Protein AF-A0A9X9BMI1-F1 (afdb_monomer_lite)

Organism: Pseudom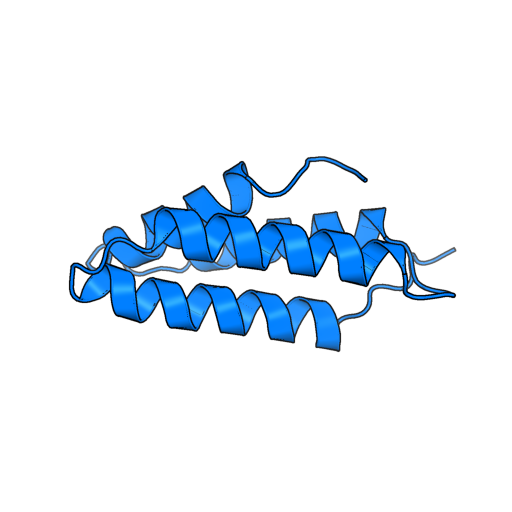onas marginalis (NCBI:txid298)

Sequence (93 aa):
MMANVEEGLVQQYVSEIQALTVKAYHGEDVKTRVQDSVAQAVAHFNIIVGSDPKANVAAYRGRLKLYADLTHESQPAVRETLLYAASVCPESV

pLDDT: mean 93.63, std 9.03, range [44.91, 98.44]

Structure (mmCIF, N/CA/C/O backbone):
data_AF-A0A9X9BMI1-F1
#
_entry.id   AF-A0A9X9BMI1-F1
#
loop_
_atom_site.group_PDB
_atom_site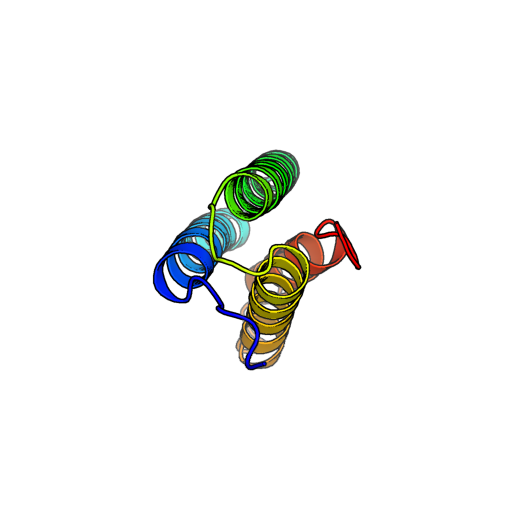.id
_atom_site.type_symbol
_atom_site.label_atom_id
_atom_site.label_alt_id
_atom_site.label_comp_id
_atom_site.label_asym_id
_atom_site.label_entity_id
_atom_site.label_seq_id
_atom_site.pdbx_PDB_ins_code
_atom_site.Cartn_x
_atom_site.Cartn_y
_atom_site.Cartn_z
_atom_site.occupancy
_atom_site.B_iso_or_equiv
_atom_site.auth_seq_id
_atom_site.auth_comp_id
_atom_site.auth_asym_id
_atom_site.auth_atom_id
_atom_site.pdbx_PDB_model_num
ATOM 1 N N . MET A 1 1 ? -25.029 5.230 10.352 1.00 44.91 1 MET A N 1
ATOM 2 C CA . MET A 1 1 ? -23.887 6.050 10.803 1.00 44.91 1 MET A CA 1
ATOM 3 C C . MET A 1 1 ? -22.853 5.954 9.695 1.00 44.91 1 MET A C 1
ATOM 5 O O . MET A 1 1 ? -22.490 4.834 9.363 1.00 44.91 1 MET A O 1
ATOM 9 N N . MET A 1 2 ? -22.516 7.052 9.012 1.00 51.88 2 MET A N 1
ATOM 10 C CA . MET A 1 2 ? -21.429 7.021 8.024 1.00 51.88 2 MET A CA 1
ATOM 11 C C . MET A 1 2 ? -20.133 6.751 8.786 1.00 51.88 2 MET A C 1
ATOM 13 O O . MET A 1 2 ? -19.879 7.407 9.793 1.00 51.88 2 MET A O 1
ATOM 17 N N . ALA A 1 3 ? -19.376 5.743 8.364 1.00 63.03 3 ALA A N 1
ATOM 18 C CA . ALA A 1 3 ? -18.046 5.507 8.897 1.00 63.03 3 ALA A CA 1
ATOM 19 C C . ALA A 1 3 ? -17.183 6.736 8.582 1.00 63.03 3 ALA A C 1
ATOM 21 O O . ALA A 1 3 ? -17.050 7.110 7.415 1.00 63.03 3 ALA A O 1
ATOM 22 N N . ASN A 1 4 ? -16.658 7.394 9.614 1.00 79.62 4 ASN A N 1
ATOM 23 C CA . ASN A 1 4 ? -15.783 8.546 9.437 1.00 79.62 4 ASN A CA 1
ATOM 24 C C . ASN A 1 4 ? -14.423 8.042 8.956 1.00 79.62 4 ASN A C 1
ATOM 26 O O . ASN A 1 4 ? -13.658 7.463 9.730 1.00 79.62 4 ASN A O 1
ATOM 30 N N . VAL A 1 5 ? -14.167 8.220 7.661 1.00 84.81 5 VAL A N 1
ATOM 31 C CA . VAL A 1 5 ? -12.884 7.906 7.033 1.00 84.81 5 VAL A CA 1
ATOM 32 C C . VAL A 1 5 ? -11.979 9.130 7.119 1.00 84.81 5 VAL A C 1
ATOM 34 O O . VAL A 1 5 ? -12.355 10.225 6.699 1.00 84.81 5 VAL A O 1
ATOM 37 N N . GLU A 1 6 ? -10.764 8.926 7.613 1.00 91.50 6 GLU A N 1
ATOM 38 C CA . GLU A 1 6 ? -9.702 9.928 7.693 1.00 91.50 6 GLU A CA 1
ATOM 39 C C . GLU A 1 6 ? -9.020 10.064 6.336 1.00 91.50 6 GLU A C 1
ATOM 41 O O . GLU A 1 6 ? -7.899 9.617 6.097 1.00 91.50 6 GLU A O 1
ATOM 46 N N . GLU A 1 7 ? -9.752 10.683 5.422 1.00 92.25 7 GLU A N 1
ATOM 47 C CA . GLU A 1 7 ? -9.411 10.847 4.016 1.00 92.25 7 GLU A CA 1
ATOM 48 C C . GLU A 1 7 ? -7.987 11.390 3.796 1.00 92.25 7 GLU A C 1
ATOM 50 O O . GLU A 1 7 ? -7.220 10.851 2.994 1.00 92.25 7 GLU A O 1
ATOM 55 N N . GLY A 1 8 ? -7.603 12.413 4.567 1.00 93.25 8 GLY A N 1
ATOM 56 C CA . GLY A 1 8 ? -6.266 13.004 4.504 1.00 93.25 8 GLY A CA 1
ATOM 57 C C . GLY A 1 8 ? -5.164 12.034 4.930 1.00 93.25 8 GLY A C 1
ATOM 58 O O . GLY A 1 8 ? -4.130 11.952 4.267 1.00 93.25 8 GLY A O 1
ATOM 59 N N . LEU A 1 9 ? -5.397 11.249 5.987 1.00 94.06 9 LEU A N 1
ATOM 60 C CA . LEU A 1 9 ? -4.419 10.270 6.459 1.00 94.06 9 LEU A CA 1
ATOM 61 C C . LEU A 1 9 ? -4.286 9.100 5.481 1.00 94.06 9 LEU A C 1
ATOM 63 O O . LEU A 1 9 ? -3.177 8.658 5.184 1.00 94.06 9 LEU A O 1
ATOM 67 N N . VAL A 1 10 ? -5.408 8.622 4.940 1.00 96.56 10 VAL A N 1
ATOM 68 C CA . VAL A 1 10 ? -5.400 7.594 3.897 1.00 96.56 10 VAL A CA 1
ATOM 69 C C . VAL A 1 10 ? -4.585 8.075 2.695 1.00 96.56 10 VAL A 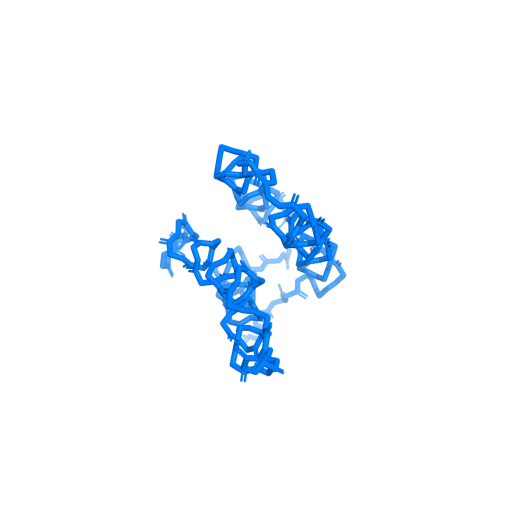C 1
ATOM 71 O O . VAL A 1 10 ? -3.720 7.346 2.210 1.00 96.56 10 VAL A O 1
ATOM 74 N N . GLN A 1 11 ? -4.815 9.306 2.227 1.00 97.06 11 GLN A N 1
ATOM 75 C CA . GLN A 1 11 ? -4.068 9.864 1.100 1.00 97.06 11 GLN A CA 1
ATOM 76 C C . GLN A 1 11 ? -2.572 10.024 1.405 1.00 97.06 11 GLN A C 1
ATOM 78 O O . GLN A 1 11 ? -1.741 9.773 0.528 1.00 97.06 11 GLN A O 1
ATOM 83 N N . GLN A 1 12 ? -2.214 10.405 2.633 1.00 97.56 12 GLN A N 1
ATOM 84 C CA . GLN A 1 12 ? -0.818 10.510 3.056 1.00 97.56 12 GLN A CA 1
ATOM 85 C C . GLN A 1 12 ? -0.087 9.172 2.885 1.00 97.56 12 GLN A C 1
ATOM 87 O O . GLN A 1 12 ? 0.938 9.122 2.205 1.00 97.56 12 GLN A O 1
ATOM 92 N N . TYR A 1 13 ? -0.641 8.083 3.422 1.00 98.00 13 TYR A N 1
ATOM 93 C CA . TYR A 1 13 ? -0.007 6.766 3.325 1.00 98.00 13 TYR A CA 1
ATOM 94 C C . TYR A 1 13 ? 0.008 6.203 1.907 1.00 98.00 13 TYR A C 1
ATOM 96 O O . TYR A 1 13 ? 0.981 5.575 1.496 1.00 98.00 13 TYR A O 1
ATOM 104 N N . VAL A 1 14 ? -1.024 6.476 1.106 1.00 97.94 14 VAL A N 1
ATOM 105 C CA . VAL A 1 14 ? -1.003 6.132 -0.324 1.00 97.94 14 VAL A CA 1
ATOM 106 C C . VAL A 1 14 ? 0.167 6.819 -1.024 1.00 97.94 14 VAL A C 1
ATOM 108 O O . VAL A 1 14 ? 0.881 6.182 -1.798 1.00 97.94 14 VAL A O 1
ATOM 111 N N . SER A 1 15 ? 0.366 8.109 -0.752 1.00 97.81 15 SER A N 1
ATOM 112 C CA . SER A 1 15 ? 1.429 8.905 -1.374 1.00 97.81 15 SER A CA 1
ATOM 113 C C . SER A 1 15 ? 2.814 8.387 -0.973 1.00 97.81 15 SER A C 1
ATOM 115 O O . SER A 1 15 ? 3.736 8.368 -1.787 1.00 97.81 15 SER A O 1
ATOM 117 N N . GLU A 1 16 ? 2.957 7.903 0.261 1.00 97.94 16 GLU A N 1
ATOM 118 C CA . GLU A 1 16 ? 4.180 7.256 0.733 1.00 97.94 16 GLU A CA 1
ATOM 119 C C . GLU A 1 16 ? 4.483 5.963 -0.039 1.00 97.94 16 GLU A C 1
ATOM 121 O O . GLU A 1 16 ? 5.603 5.785 -0.526 1.00 97.94 16 GLU A O 1
ATOM 126 N N . ILE A 1 17 ? 3.481 5.101 -0.253 1.00 98.44 17 ILE A N 1
ATOM 127 C CA . ILE A 1 17 ? 3.649 3.910 -1.097 1.00 98.44 17 ILE A CA 1
ATOM 128 C C . ILE A 1 17 ? 3.992 4.298 -2.538 1.00 98.44 17 ILE A C 1
ATOM 130 O O . ILE A 1 17 ? 4.884 3.692 -3.127 1.00 98.44 17 ILE A O 1
ATOM 134 N N . GLN A 1 18 ? 3.363 5.330 -3.105 1.00 97.44 18 GLN A N 1
ATOM 135 C CA . GLN A 1 18 ? 3.705 5.820 -4.447 1.00 97.44 18 GLN A CA 1
ATOM 136 C C . GLN A 1 18 ? 5.157 6.321 -4.538 1.00 97.44 18 GLN A C 1
ATOM 138 O O . GLN A 1 18 ? 5.833 6.111 -5.544 1.00 97.44 18 GLN A O 1
ATOM 143 N N . ALA A 1 19 ? 5.704 6.924 -3.483 1.00 97.81 19 ALA A N 1
ATOM 144 C CA . ALA A 1 19 ? 7.125 7.267 -3.463 1.00 97.81 19 ALA A CA 1
ATOM 145 C C . ALA A 1 19 ? 8.020 6.009 -3.502 1.00 97.81 19 ALA A C 1
ATOM 147 O O . ALA A 1 19 ? 9.062 5.999 -4.163 1.00 97.81 19 ALA A O 1
ATOM 148 N N . LEU A 1 20 ? 7.608 4.921 -2.841 1.00 97.88 20 LEU A N 1
ATOM 149 C CA . LEU A 1 20 ? 8.304 3.631 -2.904 1.00 97.88 20 LEU A CA 1
ATOM 150 C C . LEU A 1 20 ? 8.171 2.960 -4.276 1.00 97.88 20 LEU A C 1
ATOM 152 O O . LEU A 1 20 ? 9.117 2.313 -4.722 1.00 97.88 20 LEU A O 1
ATOM 156 N N . THR A 1 21 ? 7.059 3.148 -4.990 1.00 96.81 21 THR A N 1
ATOM 157 C CA . THR A 1 21 ? 6.901 2.583 -6.339 1.00 96.81 21 THR A CA 1
ATOM 158 C C . THR A 1 21 ? 7.886 3.198 -7.329 1.00 96.81 21 THR A C 1
ATOM 160 O O . THR A 1 21 ? 8.415 2.491 -8.180 1.00 96.81 21 THR A O 1
ATOM 163 N N . VAL A 1 22 ? 8.182 4.498 -7.201 1.00 96.06 22 VAL A N 1
ATOM 164 C CA . VAL A 1 22 ? 9.204 5.173 -8.025 1.00 96.06 22 VAL A CA 1
ATOM 165 C C . VAL A 1 22 ? 10.588 4.564 -7.783 1.00 96.06 22 VAL A C 1
ATOM 167 O O . VAL A 1 22 ? 11.347 4.335 -8.719 1.00 96.06 22 VAL A O 1
ATOM 170 N N . LYS A 1 23 ? 10.911 4.233 -6.531 1.00 96.25 23 LYS A N 1
ATOM 171 C CA . LYS A 1 23 ? 12.167 3.557 -6.176 1.00 96.25 23 LYS A CA 1
ATOM 172 C C . LYS A 1 23 ? 12.246 2.143 -6.753 1.00 96.25 23 LYS A C 1
ATOM 174 O O . LYS A 1 23 ? 13.259 1.789 -7.353 1.00 96.25 23 LYS A O 1
ATOM 179 N N . ALA A 1 24 ? 11.161 1.376 -6.648 1.00 95.69 24 ALA A N 1
ATOM 180 C CA . ALA A 1 24 ? 11.055 0.050 -7.255 1.00 95.69 24 ALA A CA 1
ATOM 181 C C . ALA A 1 24 ? 11.214 0.100 -8.782 1.00 95.69 24 ALA A C 1
ATOM 183 O O . ALA A 1 24 ? 11.896 -0.739 -9.364 1.00 95.69 24 ALA A O 1
ATOM 184 N N . TYR A 1 25 ? 10.646 1.120 -9.432 1.00 94.31 25 TYR A N 1
ATOM 185 C CA . TYR A 1 25 ? 10.807 1.349 -10.868 1.00 94.31 25 TYR A CA 1
ATOM 186 C C . TYR A 1 25 ? 12.277 1.541 -11.279 1.00 94.31 25 TYR A C 1
ATOM 188 O O . TYR A 1 25 ? 12.677 1.125 -12.363 1.00 94.31 25 TYR A O 1
ATOM 196 N N . HIS A 1 26 ? 13.105 2.104 -10.396 1.00 96.44 26 HIS A N 1
ATOM 197 C CA . HIS A 1 26 ? 14.551 2.235 -10.592 1.00 96.44 26 HIS A CA 1
ATOM 198 C C . HIS A 1 26 ? 15.370 1.020 -10.108 1.00 96.44 26 HIS A C 1
ATOM 200 O O . HIS A 1 26 ? 16.598 1.078 -10.112 1.00 96.44 26 HIS A O 1
ATOM 206 N N . GLY A 1 27 ? 14.717 -0.083 -9.727 1.00 94.81 27 GLY A N 1
ATOM 207 C CA . GLY A 1 27 ? 15.364 -1.345 -9.354 1.00 94.81 27 GLY A CA 1
ATOM 208 C C . GLY A 1 27 ? 15.727 -1.487 -7.872 1.00 94.81 27 GLY A C 1
ATOM 209 O O . GLY A 1 27 ? 16.423 -2.435 -7.515 1.00 94.81 27 GLY A O 1
ATOM 210 N N . GLU A 1 28 ? 15.280 -0.576 -7.000 1.00 97.00 28 GLU A N 1
ATOM 211 C CA . GLU A 1 28 ? 15.458 -0.710 -5.546 1.00 97.00 28 GLU A CA 1
ATOM 212 C C . GLU A 1 28 ? 14.522 -1.797 -4.983 1.00 97.00 28 GLU A C 1
ATOM 214 O O . GLU A 1 28 ? 13.330 -1.817 -5.298 1.00 97.00 28 GLU A O 1
ATOM 219 N N . ASP A 1 29 ? 15.023 -2.669 -4.101 1.00 96.00 29 ASP A N 1
ATOM 220 C CA . ASP A 1 29 ? 14.155 -3.559 -3.320 1.00 96.00 29 ASP A CA 1
ATOM 221 C C . ASP A 1 29 ? 13.496 -2.776 -2.177 1.00 96.00 29 ASP A C 1
ATOM 223 O O . ASP A 1 29 ? 14.141 -2.366 -1.209 1.00 96.00 29 ASP A O 1
ATOM 227 N N . VAL A 1 30 ? 12.189 -2.554 -2.304 1.00 97.44 30 VAL A N 1
ATOM 228 C CA . VAL A 1 30 ? 11.393 -1.767 -1.354 1.00 97.44 30 VAL A CA 1
ATOM 229 C C . VAL A 1 30 ? 10.455 -2.615 -0.495 1.00 97.44 30 VAL A C 1
ATOM 231 O O . VAL A 1 30 ? 9.682 -2.043 0.272 1.00 97.44 30 VAL A O 1
ATOM 234 N N . LYS A 1 31 ? 10.489 -3.954 -0.579 1.00 96.62 31 LYS A N 1
ATOM 235 C CA . LYS A 1 31 ? 9.468 -4.811 0.060 1.00 96.62 31 LYS A CA 1
ATOM 236 C C . LYS A 1 31 ? 9.334 -4.582 1.564 1.00 96.62 31 LYS A C 1
ATOM 238 O O . LYS A 1 31 ? 8.215 -4.398 2.041 1.00 96.62 31 LYS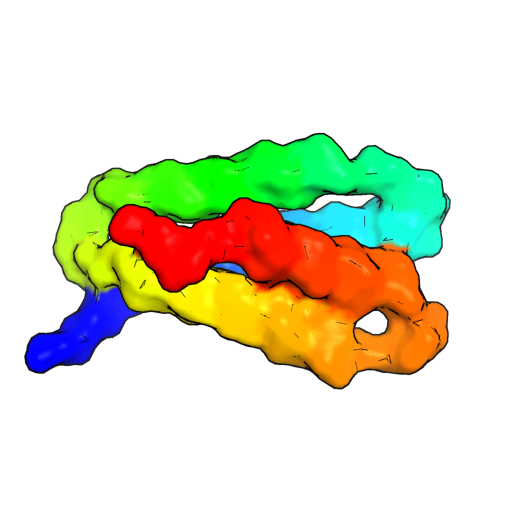 A O 1
ATOM 243 N N . THR A 1 32 ? 10.447 -4.543 2.294 1.00 97.69 32 THR A N 1
ATOM 244 C CA . THR A 1 32 ? 10.437 -4.290 3.746 1.00 97.69 32 THR A CA 1
ATOM 245 C C . THR A 1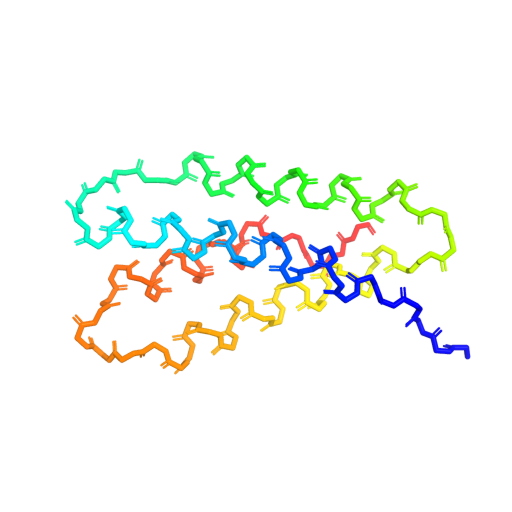 32 ? 9.867 -2.909 4.059 1.00 97.69 32 THR A C 1
ATOM 247 O O . THR A 1 32 ? 8.990 -2.773 4.901 1.00 97.69 32 THR A O 1
ATOM 250 N N . ARG A 1 33 ? 10.271 -1.886 3.297 1.00 98.12 33 ARG A N 1
ATOM 251 C CA . ARG A 1 33 ? 9.789 -0.507 3.477 1.00 98.12 33 ARG A CA 1
ATOM 252 C C . ARG A 1 33 ? 8.288 -0.382 3.217 1.00 98.12 33 ARG A C 1
ATOM 254 O O . ARG A 1 33 ? 7.608 0.366 3.909 1.00 98.12 33 ARG A O 1
ATOM 261 N N . VAL A 1 34 ? 7.771 -1.120 2.235 1.00 98.38 34 VAL A N 1
ATOM 262 C CA . VAL A 1 34 ? 6.330 -1.200 1.963 1.00 98.38 34 VAL A CA 1
ATOM 263 C C . VAL A 1 34 ? 5.595 -1.845 3.136 1.00 98.38 34 VAL A C 1
ATOM 265 O O . VAL A 1 34 ? 4.571 -1.319 3.562 1.00 98.38 34 VAL A O 1
ATOM 268 N N . GLN A 1 35 ? 6.108 -2.954 3.677 1.00 98.00 35 GLN A N 1
ATOM 269 C CA . GLN A 1 35 ? 5.506 -3.613 4.842 1.00 98.00 35 GLN A CA 1
ATOM 270 C C . GLN A 1 35 ? 5.472 -2.689 6.059 1.00 98.00 35 GLN A C 1
ATOM 272 O O . GLN A 1 35 ? 4.421 -2.556 6.684 1.00 98.00 35 GLN A O 1
ATOM 277 N N . ASP A 1 36 ? 6.584 -2.014 6.350 1.00 97.88 36 ASP A N 1
ATOM 278 C CA . ASP A 1 36 ? 6.687 -1.084 7.474 1.00 97.88 36 ASP A CA 1
ATOM 279 C C . ASP A 1 36 ? 5.703 0.082 7.323 1.00 97.88 36 ASP A C 1
ATOM 281 O O . ASP A 1 36 ? 4.978 0.406 8.263 1.00 97.88 36 ASP A O 1
ATOM 285 N N . SER A 1 37 ? 5.616 0.667 6.125 1.00 98.00 37 SER A N 1
ATOM 286 C CA . SER A 1 37 ? 4.689 1.765 5.827 1.00 98.00 37 SER A CA 1
ATOM 287 C C . SER A 1 37 ? 3.224 1.337 5.984 1.00 98.00 37 SER A C 1
ATOM 289 O O . SER A 1 37 ? 2.426 2.023 6.625 1.00 98.00 37 SER A O 1
ATOM 291 N N . VAL A 1 38 ? 2.860 0.147 5.488 1.00 98.19 38 VAL A N 1
ATOM 292 C CA . VAL A 1 38 ? 1.511 -0.413 5.673 1.00 98.19 38 VAL A CA 1
ATOM 293 C C . VAL A 1 38 ? 1.215 -0.687 7.150 1.00 98.19 38 VAL A C 1
ATOM 295 O O . VAL A 1 38 ? 0.120 -0.368 7.614 1.00 98.19 38 VAL A O 1
ATOM 298 N N . ALA A 1 39 ? 2.168 -1.239 7.903 1.00 97.81 39 ALA A N 1
ATOM 299 C CA . ALA A 1 39 ? 2.001 -1.495 9.331 1.00 97.81 39 ALA A CA 1
ATOM 300 C C . ALA A 1 39 ? 1.797 -0.192 10.123 1.00 97.81 39 ALA A C 1
ATOM 302 O O . ALA A 1 39 ? 0.917 -0.125 10.984 1.00 97.81 39 ALA A O 1
ATOM 303 N N . GLN A 1 40 ? 2.551 0.860 9.792 1.00 97.50 40 GLN A N 1
ATOM 304 C CA . GLN A 1 40 ? 2.378 2.190 10.380 1.00 97.50 40 GLN A CA 1
ATOM 305 C C . GLN A 1 40 ? 1.010 2.791 10.048 1.00 97.50 40 GLN A C 1
ATOM 307 O O . GLN A 1 40 ? 0.339 3.289 10.952 1.00 97.50 40 GLN A O 1
ATOM 312 N N . ALA A 1 41 ? 0.560 2.685 8.793 1.00 96.81 41 ALA A N 1
ATOM 313 C CA . ALA A 1 41 ? -0.762 3.150 8.381 1.00 96.81 41 ALA A CA 1
ATOM 314 C C . ALA A 1 41 ? -1.873 2.503 9.215 1.00 96.81 41 ALA A C 1
ATOM 316 O O . ALA A 1 41 ? -2.696 3.194 9.814 1.00 96.81 41 ALA A O 1
ATOM 317 N N . VAL A 1 42 ? -1.846 1.171 9.320 1.00 96.62 42 VAL A N 1
ATOM 318 C CA . VAL A 1 42 ? -2.812 0.396 10.109 1.00 96.62 42 VAL A CA 1
ATOM 319 C C . VAL A 1 42 ? -2.777 0.796 11.585 1.00 96.62 42 VAL A C 1
ATOM 321 O O . VAL A 1 42 ? -3.829 0.986 12.196 1.00 96.62 42 VAL A O 1
ATOM 324 N N . ALA A 1 43 ? -1.586 0.971 12.162 1.00 96.00 43 ALA A N 1
ATOM 325 C CA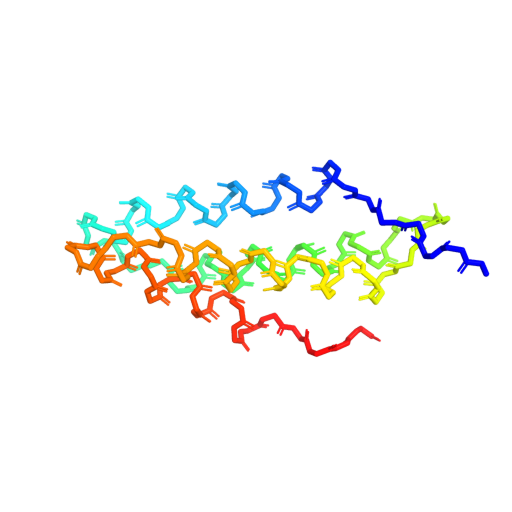 . ALA A 1 43 ? -1.442 1.417 13.544 1.00 96.00 43 ALA A CA 1
ATOM 326 C C . ALA A 1 43 ? -2.044 2.815 13.763 1.00 96.00 43 ALA A C 1
ATOM 328 O O . ALA A 1 43 ? -2.778 3.016 14.728 1.00 96.00 43 ALA A O 1
ATOM 329 N N . HIS A 1 44 ? -1.798 3.765 12.857 1.00 94.94 44 HIS A N 1
ATOM 330 C CA . HIS A 1 44 ? -2.361 5.112 12.958 1.00 94.94 44 HIS A CA 1
ATOM 331 C C . HIS A 1 44 ? -3.883 5.115 12.820 1.00 94.94 44 HIS A C 1
ATOM 333 O O . HIS A 1 44 ? -4.558 5.769 13.614 1.00 94.94 44 HIS A O 1
ATOM 339 N N . PHE A 1 45 ? -4.439 4.339 11.886 1.00 94.94 45 PHE A N 1
ATOM 340 C CA . PHE A 1 45 ? -5.891 4.214 11.746 1.00 94.94 45 PHE A CA 1
ATOM 341 C C . PHE A 1 45 ? -6.559 3.692 13.022 1.00 94.94 45 PHE A C 1
ATOM 343 O O . PHE A 1 45 ? -7.657 4.134 13.339 1.00 94.94 45 PHE A O 1
ATOM 350 N N . ASN A 1 46 ? -5.893 2.816 13.780 1.00 92.88 46 ASN A N 1
ATOM 351 C CA . ASN A 1 46 ? -6.407 2.285 15.047 1.00 92.88 46 ASN A CA 1
ATOM 352 C C . ASN A 1 46 ? -6.379 3.285 16.214 1.00 92.88 46 ASN A C 1
ATOM 354 O O . ASN A 1 46 ? -7.072 3.070 17.207 1.00 92.88 46 ASN A O 1
ATOM 358 N N . ILE A 1 47 ? -5.583 4.353 16.129 1.00 92.94 47 ILE A N 1
ATOM 359 C CA . ILE A 1 47 ? -5.389 5.306 17.234 1.00 92.94 47 ILE A CA 1
ATOM 360 C C . ILE A 1 47 ? -6.309 6.532 17.099 1.00 92.94 47 ILE A C 1
ATOM 362 O O . ILE A 1 47 ? -6.591 7.201 18.096 1.00 92.94 47 ILE A O 1
ATOM 366 N N . ILE A 1 48 ? -6.813 6.838 15.897 1.00 89.12 48 ILE A N 1
ATOM 367 C CA . ILE A 1 48 ? -7.636 8.036 15.678 1.00 89.12 48 ILE A CA 1
ATOM 368 C C . ILE A 1 48 ? -9.035 7.871 16.274 1.00 89.12 48 ILE A C 1
ATOM 370 O O . ILE A 1 48 ? -9.902 7.172 15.742 1.00 89.12 48 ILE A O 1
ATOM 374 N N . VAL A 1 49 ? -9.267 8.606 17.361 1.00 84.62 49 VAL A N 1
ATOM 375 C CA . VAL A 1 49 ? -10.558 8.703 18.044 1.00 84.62 49 VAL A CA 1
ATOM 376 C C . VAL A 1 49 ? -11.588 9.380 17.141 1.00 84.62 49 VAL A C 1
ATOM 378 O O . VAL A 1 49 ? -11.358 10.474 16.636 1.00 84.62 49 VAL A O 1
ATOM 381 N N . GLY A 1 50 ? -12.755 8.751 16.985 1.00 82.56 50 GLY A N 1
ATOM 382 C CA . GLY A 1 50 ? -13.872 9.294 16.202 1.00 82.56 50 GLY A CA 1
ATOM 383 C C . GLY A 1 50 ? -13.876 8.891 14.725 1.00 82.56 50 GLY A C 1
ATOM 384 O O . GLY A 1 50 ? -14.865 9.164 14.039 1.00 82.56 50 GLY A O 1
ATOM 385 N N . SER A 1 51 ? -12.826 8.201 14.270 1.00 87.69 51 SER A N 1
ATOM 386 C CA . SER A 1 51 ? -12.781 7.533 12.970 1.00 87.69 51 SER A CA 1
ATOM 387 C C . SER A 1 51 ? -13.227 6.072 13.069 1.00 87.69 51 SER A C 1
ATOM 389 O O . SER A 1 51 ? -13.342 5.522 14.166 1.00 87.69 51 SER A O 1
ATOM 391 N N . ASP A 1 52 ? -13.488 5.441 11.924 1.00 91.00 52 ASP A N 1
ATOM 392 C CA . ASP A 1 52 ? -13.664 3.990 11.832 1.00 91.00 52 ASP A CA 1
ATOM 393 C C . ASP A 1 52 ? -12.375 3.349 11.279 1.00 91.00 52 ASP A C 1
ATOM 395 O O . ASP A 1 52 ? -12.110 3.430 10.072 1.00 91.00 52 ASP A O 1
ATOM 399 N N . PRO A 1 53 ? -11.572 2.682 12.129 1.00 92.19 53 PRO A N 1
ATOM 400 C CA . PRO A 1 53 ? -10.327 2.049 11.710 1.00 92.19 53 PRO A CA 1
ATOM 401 C C . PRO A 1 53 ? -10.507 1.005 10.599 1.00 92.19 53 PRO A C 1
ATOM 403 O O . PRO A 1 53 ? -9.668 0.902 9.702 1.00 92.19 53 PRO A O 1
ATOM 406 N N . LYS A 1 54 ? -11.622 0.259 10.604 1.00 93.50 54 LYS A N 1
ATOM 407 C CA . LYS A 1 54 ? -11.914 -0.743 9.568 1.00 93.50 54 LYS A CA 1
ATOM 408 C C . LYS A 1 54 ? -12.221 -0.068 8.242 1.00 93.50 54 LYS A C 1
ATOM 410 O O . LYS A 1 54 ? -11.718 -0.505 7.208 1.00 93.50 54 LYS A O 1
ATOM 415 N N . ALA A 1 55 ? -13.000 1.011 8.270 1.00 93.75 55 ALA A N 1
ATOM 416 C CA . ALA A 1 55 ? -13.284 1.789 7.070 1.00 93.75 55 ALA A CA 1
ATOM 417 C C . ALA A 1 55 ? -12.018 2.456 6.507 1.00 93.75 55 ALA A C 1
ATOM 419 O O . ALA A 1 55 ? -11.819 2.440 5.294 1.00 93.75 55 ALA A O 1
ATOM 420 N N . ASN A 1 56 ? -11.131 2.964 7.367 1.00 94.81 56 ASN A N 1
ATOM 421 C CA . ASN A 1 56 ? -9.844 3.537 6.965 1.00 94.81 56 ASN A CA 1
ATOM 422 C C . ASN A 1 56 ? -8.933 2.509 6.285 1.00 94.81 56 ASN A C 1
ATOM 424 O O . ASN A 1 56 ? -8.417 2.767 5.197 1.00 94.81 56 ASN A O 1
ATOM 428 N N . VAL A 1 57 ? -8.778 1.319 6.876 1.00 96.12 57 VAL A N 1
ATOM 429 C CA . VAL A 1 57 ? -7.989 0.232 6.273 1.00 96.12 57 VAL A CA 1
ATOM 430 C C . VAL A 1 57 ? -8.593 -0.226 4.948 1.00 96.12 57 VAL A C 1
ATOM 432 O O . VAL A 1 57 ? -7.865 -0.388 3.966 1.00 96.12 57 VAL A O 1
ATOM 435 N N . ALA A 1 58 ? -9.919 -0.365 4.876 1.00 95.69 58 ALA A N 1
ATOM 436 C CA . ALA A 1 58 ? -10.603 -0.718 3.637 1.00 95.69 58 ALA A CA 1
ATOM 437 C C . ALA A 1 58 ? -10.407 0.347 2.543 1.00 95.69 58 ALA A C 1
ATOM 439 O O . ALA A 1 58 ? -10.096 -0.000 1.401 1.00 95.69 58 ALA A O 1
ATOM 440 N N . ALA A 1 59 ? -10.531 1.635 2.882 1.00 96.06 59 ALA A N 1
ATOM 441 C CA . ALA A 1 59 ? -10.317 2.747 1.958 1.00 96.06 59 ALA A CA 1
ATOM 442 C C . ALA A 1 59 ? -8.864 2.804 1.463 1.00 96.06 59 ALA A C 1
ATOM 444 O O . ALA A 1 59 ? -8.619 2.915 0.259 1.00 96.06 59 ALA A O 1
ATOM 445 N N . TYR A 1 60 ? -7.903 2.655 2.377 1.00 97.62 60 TYR A N 1
ATOM 446 C CA . TYR A 1 60 ? -6.479 2.610 2.062 1.00 97.62 60 TYR A CA 1
ATOM 447 C C . TYR A 1 60 ? -6.146 1.469 1.102 1.00 97.62 60 TYR A C 1
ATOM 449 O O . TYR A 1 60 ? -5.608 1.696 0.016 1.00 97.62 60 TYR A O 1
ATOM 457 N N . ARG A 1 61 ? -6.561 0.243 1.435 1.00 97.62 61 ARG A N 1
ATOM 458 C CA . ARG A 1 61 ? -6.354 -0.926 0.578 1.00 97.62 61 ARG A CA 1
ATOM 459 C C . ARG A 1 61 ? -7.052 -0.788 -0.774 1.00 97.62 61 ARG A C 1
ATOM 461 O O . ARG A 1 61 ? -6.484 -1.170 -1.797 1.00 97.62 61 ARG A O 1
ATOM 468 N N . GLY A 1 62 ? -8.269 -0.246 -0.788 1.00 97.12 62 GLY A N 1
ATOM 469 C CA . GLY A 1 62 ? -9.027 0.027 -2.007 1.00 97.12 62 GLY A CA 1
ATOM 470 C C . GLY A 1 62 ? -8.288 0.980 -2.945 1.00 97.12 62 GLY A C 1
ATOM 471 O O . GLY A 1 62 ? -8.190 0.707 -4.138 1.00 97.12 62 GLY A O 1
ATOM 472 N N . ARG A 1 63 ? -7.684 2.047 -2.408 1.00 97.94 63 ARG A N 1
ATOM 473 C CA . ARG A 1 63 ? -6.877 2.991 -3.195 1.00 97.94 63 ARG A CA 1
ATOM 474 C C . ARG A 1 63 ? -5.616 2.387 -3.767 1.00 97.94 63 ARG A C 1
ATOM 476 O O . ARG A 1 63 ? -5.316 2.636 -4.929 1.00 97.94 63 ARG A O 1
ATOM 483 N N . LEU A 1 64 ? -4.897 1.586 -2.986 1.00 98.31 64 LEU A N 1
ATOM 484 C CA . LEU A 1 64 ? -3.706 0.895 -3.480 1.00 98.31 64 LEU A CA 1
ATOM 485 C C . LEU A 1 64 ? -4.044 0.008 -4.687 1.00 98.31 64 LEU A C 1
ATOM 487 O O . LEU A 1 64 ? -3.346 0.058 -5.698 1.00 98.31 64 LEU A O 1
ATOM 491 N N . LYS A 1 65 ? -5.156 -0.738 -4.618 1.00 98.25 65 LYS A N 1
ATOM 492 C CA . LYS A 1 65 ? -5.656 -1.546 -5.743 1.00 98.25 65 LYS A CA 1
ATOM 493 C C . LYS A 1 65 ? -6.061 -0.681 -6.936 1.00 98.25 65 LYS A C 1
ATOM 495 O O . LYS A 1 65 ? -5.611 -0.943 -8.043 1.00 98.25 65 LYS A O 1
ATOM 500 N N . LEU A 1 66 ? -6.832 0.381 -6.702 1.00 98.00 66 LEU A N 1
ATOM 501 C CA . LEU A 1 66 ? -7.253 1.300 -7.760 1.00 98.00 66 LEU A CA 1
ATOM 502 C C . LEU A 1 66 ? -6.051 1.903 -8.500 1.00 98.00 66 LEU A C 1
ATOM 504 O O . LEU A 1 66 ? -6.034 1.924 -9.725 1.00 98.00 66 LEU A O 1
ATOM 508 N N . TYR A 1 67 ? -5.022 2.361 -7.784 1.00 97.69 67 TYR A N 1
ATOM 509 C CA . TYR A 1 67 ? -3.821 2.889 -8.431 1.00 97.69 67 TYR A CA 1
ATOM 510 C C . TYR A 1 67 ? -3.033 1.817 -9.178 1.00 97.69 67 TYR A C 1
ATOM 512 O O . TYR A 1 67 ? -2.471 2.116 -10.230 1.00 97.69 67 TYR A O 1
ATOM 520 N N . ALA A 1 68 ? -3.008 0.577 -8.684 1.00 97.69 68 ALA A N 1
ATOM 521 C CA . ALA A 1 68 ? -2.401 -0.526 -9.419 1.00 97.69 68 ALA A CA 1
ATOM 522 C C . ALA A 1 68 ? -3.124 -0.781 -10.752 1.00 97.69 68 ALA A C 1
ATOM 524 O O . ALA A 1 68 ? -2.465 -0.996 -11.766 1.00 97.69 68 ALA A O 1
ATOM 525 N N . ASP A 1 69 ? -4.457 -0.710 -10.760 1.00 97.75 69 ASP A N 1
ATOM 526 C CA . ASP A 1 69 ? -5.277 -0.901 -11.962 1.00 97.75 69 ASP A CA 1
ATOM 527 C C . ASP A 1 69 ? -5.153 0.267 -12.954 1.00 97.75 69 ASP A C 1
ATOM 529 O O . ASP A 1 69 ? -5.219 0.063 -14.163 1.00 97.75 69 ASP A O 1
ATOM 533 N N . LEU A 1 70 ? -4.927 1.487 -12.456 1.00 97.12 70 LEU A N 1
ATOM 534 C CA . LEU A 1 70 ? -4.682 2.680 -13.277 1.00 97.12 70 LEU A CA 1
ATOM 535 C C . LEU A 1 70 ? -3.228 2.807 -13.760 1.00 97.12 70 LEU A C 1
ATOM 537 O O . LEU A 1 70 ? -2.920 3.692 -14.560 1.00 97.12 70 LEU A O 1
ATOM 541 N N . THR A 1 71 ? -2.317 1.966 -13.264 1.00 96.81 71 THR A N 1
ATOM 542 C CA . THR A 1 71 ? -0.906 2.012 -13.655 1.00 96.81 71 THR A CA 1
ATOM 543 C C . THR A 1 71 ? -0.753 1.561 -15.105 1.00 96.81 71 THR A C 1
ATOM 545 O O . THR A 1 71 ? -1.248 0.508 -15.499 1.00 96.81 71 THR A O 1
ATOM 548 N N . HIS A 1 72 ? -0.026 2.349 -15.899 1.00 95.81 72 HIS A N 1
ATOM 549 C CA . HIS A 1 72 ? 0.257 2.013 -17.292 1.00 95.81 72 HIS A CA 1
ATOM 550 C C . HIS A 1 72 ? 1.064 0.708 -17.397 1.00 95.81 72 HIS A C 1
ATOM 552 O O . HIS A 1 72 ? 1.993 0.478 -16.622 1.00 95.81 72 HIS A O 1
ATOM 558 N N . GLU A 1 73 ? 0.765 -0.120 -18.399 1.00 94.62 73 GLU A N 1
ATOM 559 C CA . GLU A 1 73 ? 1.369 -1.450 -18.587 1.00 94.62 73 GLU A CA 1
ATOM 560 C C . GLU A 1 73 ? 2.902 -1.437 -18.721 1.00 94.62 73 GLU A C 1
ATOM 562 O O . GLU A 1 73 ? 3.569 -2.407 -18.372 1.00 94.62 73 GLU A O 1
ATOM 567 N N . SER A 1 74 ? 3.478 -0.313 -19.156 1.00 95.75 74 SER A N 1
ATOM 568 C CA . SER A 1 74 ? 4.932 -0.121 -19.248 1.00 95.75 74 SER A CA 1
ATOM 569 C C . SER A 1 74 ? 5.637 0.040 -17.895 1.00 95.75 74 SER A C 1
ATOM 571 O O . SER A 1 74 ? 6.862 0.139 -17.862 1.00 95.75 74 SER A O 1
ATOM 573 N N . GLN A 1 75 ? 4.898 0.089 -16.781 1.00 95.19 75 GLN A N 1
ATOM 574 C CA . GLN A 1 75 ? 5.437 0.273 -15.429 1.00 95.19 75 GLN A CA 1
ATOM 575 C C . GLN A 1 75 ? 5.082 -0.911 -14.506 1.00 95.19 75 GLN A C 1
ATOM 577 O O . GLN A 1 75 ? 4.467 -0.718 -13.452 1.00 95.19 75 GLN A O 1
ATOM 582 N N . PRO A 1 76 ? 5.472 -2.153 -14.852 1.00 95.31 76 PRO A N 1
ATOM 583 C CA . PRO A 1 76 ? 5.076 -3.342 -14.095 1.00 95.31 76 PRO A CA 1
ATOM 584 C C . PRO A 1 76 ? 5.558 -3.303 -12.638 1.00 95.31 76 PRO A C 1
ATOM 586 O O . PRO A 1 76 ? 4.791 -3.637 -11.741 1.00 95.31 76 PRO A O 1
ATOM 589 N N . ALA A 1 77 ? 6.765 -2.788 -12.377 1.00 95.19 77 ALA A N 1
ATOM 590 C CA . ALA A 1 77 ? 7.308 -2.661 -11.021 1.00 95.19 77 ALA A CA 1
ATOM 591 C C . ALA A 1 77 ? 6.461 -1.747 -10.112 1.00 95.19 77 ALA A C 1
ATOM 593 O O . ALA A 1 77 ? 6.310 -2.013 -8.916 1.00 95.19 77 ALA A O 1
ATOM 594 N N . VAL A 1 78 ? 5.866 -0.688 -10.675 1.00 96.88 78 VAL A N 1
ATOM 595 C CA . VAL A 1 78 ? 4.963 0.214 -9.942 1.00 96.88 78 VAL A CA 1
ATOM 596 C C . VAL A 1 78 ? 3.691 -0.533 -9.558 1.00 96.88 78 VAL A C 1
ATOM 598 O O . VAL A 1 78 ? 3.315 -0.561 -8.384 1.00 96.88 78 VAL A O 1
ATOM 601 N N . ARG A 1 79 ? 3.076 -1.209 -10.535 1.00 97.75 79 ARG A N 1
ATOM 602 C CA . ARG A 1 79 ? 1.865 -2.007 -10.333 1.00 97.75 79 ARG A CA 1
ATOM 603 C C . ARG A 1 79 ? 2.081 -3.107 -9.294 1.00 97.75 79 ARG A C 1
ATOM 605 O O . ARG A 1 79 ? 1.269 -3.262 -8.385 1.00 97.75 79 ARG A O 1
ATOM 612 N N . GLU A 1 80 ? 3.173 -3.856 -9.406 1.00 97.81 80 GLU A N 1
ATOM 613 C CA . GLU A 1 80 ? 3.520 -4.938 -8.481 1.00 97.81 80 GLU A CA 1
ATOM 614 C C . GLU A 1 80 ? 3.727 -4.430 -7.056 1.00 97.81 80 GLU A C 1
ATOM 616 O O . GLU A 1 80 ? 3.239 -5.047 -6.111 1.00 97.81 80 GLU A O 1
ATOM 621 N N . THR A 1 81 ? 4.376 -3.277 -6.892 1.00 98.25 81 THR A N 1
ATOM 622 C CA . THR A 1 81 ? 4.596 -2.670 -5.574 1.00 98.25 81 THR A CA 1
ATOM 623 C C . THR A 1 81 ? 3.277 -2.238 -4.923 1.00 98.25 81 THR A C 1
ATOM 625 O O . THR A 1 81 ? 3.062 -2.503 -3.739 1.00 98.25 81 THR A O 1
ATOM 628 N N . LEU A 1 82 ? 2.354 -1.641 -5.688 1.00 98.44 82 LEU A N 1
ATOM 629 C CA . LEU A 1 82 ? 1.021 -1.259 -5.199 1.00 98.44 82 LEU A CA 1
ATOM 630 C C . LEU A 1 82 ? 0.172 -2.480 -4.817 1.00 98.44 82 LEU A C 1
ATOM 632 O O . LEU A 1 82 ? -0.454 -2.496 -3.754 1.00 98.44 82 LEU A O 1
ATOM 636 N N . LEU A 1 83 ? 0.181 -3.527 -5.648 1.00 98.38 83 LEU A N 1
ATOM 637 C CA . LEU A 1 83 ? -0.510 -4.783 -5.346 1.00 98.38 83 LEU A CA 1
ATOM 638 C C . LEU A 1 83 ? 0.088 -5.478 -4.128 1.00 98.38 83 LEU A C 1
ATOM 640 O O . LEU A 1 83 ? -0.653 -6.003 -3.297 1.00 98.38 83 LEU A O 1
ATOM 644 N N . TYR A 1 84 ? 1.413 -5.451 -3.994 1.00 98.38 84 TYR A N 1
ATOM 645 C CA . TYR A 1 84 ? 2.090 -5.995 -2.831 1.00 98.38 84 TYR A CA 1
ATOM 646 C C . TYR A 1 84 ? 1.675 -5.256 -1.557 1.00 98.38 84 TYR A C 1
ATOM 648 O O . TYR A 1 84 ? 1.239 -5.907 -0.608 1.00 98.38 84 TYR A O 1
ATOM 656 N N . ALA A 1 85 ? 1.687 -3.918 -1.561 1.00 98.31 85 ALA A N 1
ATOM 657 C CA . ALA A 1 85 ? 1.194 -3.105 -0.449 1.00 98.31 85 ALA A CA 1
ATOM 658 C C . ALA A 1 85 ? -0.259 -3.461 -0.082 1.00 98.31 85 ALA A C 1
ATOM 660 O O . ALA A 1 85 ? -0.578 -3.688 1.085 1.00 98.31 85 ALA A O 1
ATOM 661 N N . ALA A 1 86 ? -1.135 -3.606 -1.081 1.00 97.81 86 ALA A N 1
ATOM 662 C CA . ALA A 1 86 ? -2.519 -4.020 -0.868 1.00 97.81 86 ALA A CA 1
ATOM 663 C C . ALA A 1 86 ? -2.660 -5.468 -0.358 1.00 97.81 86 ALA A C 1
ATOM 665 O O . ALA A 1 86 ? -3.682 -5.793 0.246 1.00 97.81 86 ALA A O 1
ATOM 666 N N . SER A 1 87 ? -1.689 -6.345 -0.625 1.00 97.88 87 SER A N 1
ATOM 667 C CA . SER A 1 87 ? -1.692 -7.746 -0.181 1.00 97.88 87 SER A CA 1
ATOM 668 C C . SER A 1 87 ? -1.253 -7.910 1.274 1.00 97.88 87 SER A C 1
ATOM 670 O O . SER A 1 87 ? -1.801 -8.754 1.975 1.00 97.88 87 SER A O 1
ATOM 672 N N . VAL A 1 88 ? -0.309 -7.082 1.734 1.00 97.44 88 VAL A N 1
ATOM 673 C CA . VAL A 1 88 ? 0.167 -7.082 3.128 1.00 97.44 88 VAL A CA 1
ATOM 674 C C . VAL A 1 88 ? -0.692 -6.196 4.034 1.00 97.44 88 VAL A C 1
ATOM 676 O O . VAL A 1 88 ? -0.604 -6.288 5.254 1.00 97.44 88 VAL A O 1
ATOM 679 N N . CYS A 1 89 ? -1.549 -5.354 3.448 1.00 95.94 89 CYS A N 1
ATOM 680 C CA . CYS A 1 89 ? -2.580 -4.622 4.170 1.00 95.94 89 CYS A CA 1
ATOM 681 C C . CYS A 1 89 ? -3.710 -5.582 4.595 1.00 95.94 89 CYS A C 1
ATOM 683 O O . CYS A 1 89 ? -4.256 -6.289 3.738 1.00 95.94 89 CYS A O 1
ATOM 685 N N . PRO A 1 90 ? -4.079 -5.622 5.889 1.00 92.69 90 PRO A N 1
ATOM 686 C CA . PRO A 1 90 ? -5.042 -6.589 6.397 1.00 92.69 90 PRO A CA 1
ATOM 687 C C . PRO A 1 90 ? -6.451 -6.381 5.815 1.00 92.69 90 PRO A C 1
ATOM 689 O O . PRO A 1 90 ? -6.813 -5.306 5.341 1.00 92.69 90 PRO A O 1
ATOM 692 N N . GLU A 1 91 ? -7.268 -7.437 5.839 1.00 83.25 91 GLU A N 1
ATOM 693 C CA . GLU A 1 91 ? -8.690 -7.372 5.451 1.00 83.25 91 GLU A CA 1
ATOM 694 C C . GLU A 1 91 ? -9.540 -6.586 6.442 1.00 83.25 91 GLU A C 1
ATOM 696 O O . GLU A 1 91 ? -10.518 -5.947 6.057 1.00 83.25 91 GLU A O 1
ATOM 701 N N . SER A 1 92 ? -9.134 -6.601 7.704 1.00 73.06 92 SER A N 1
ATOM 702 C CA . SER A 1 92 ? -9.728 -5.826 8.777 1.00 73.06 92 SER A CA 1
ATOM 703 C C . SER A 1 92 ? -8.718 -5.651 9.901 1.00 73.06 92 SER A C 1
ATOM 705 O O . SER A 1 92 ? -7.793 -6.453 10.037 1.00 73.06 92 SER A O 1
ATOM 707 N N . VAL A 1 93 ? -8.948 -4.638 10.726 1.00 70.31 93 VAL A N 1
ATOM 708 C CA . VAL A 1 93 ? -8.290 -4.468 12.028 1.00 70.31 93 VAL A CA 1
ATOM 709 C C . VAL A 1 93 ? -9.073 -5.123 13.149 1.00 70.31 93 VAL A C 1
ATOM 711 O O . VAL A 1 93 ? -10.323 -5.222 13.022 1.00 70.31 93 VAL A O 1
#

Foldseek 3Di:
DPAAAPVVLLVVLLVVLLVVLVVQLVVDDCLVVLLVSLVVSLVVLVPDPPGDSFVNLVSSLVVLQVVLVVDDPVSVSSSVSSVSSSVSRDNGD

Radius of gyration: 13.06 Å; chains: 1; bounding box: 39×21×37 Å

Secondary structure (DSSP, 8-state):
------HHHHHHHHHHHHHHHHHHHTT---HHHHHHHHHHHHHHHHH-TTS-HHHHHHHHHHHHHHHHHHS-TT-HHHHHHHHHHHHHS-S--